Protein AF-A0A966MK26-F1 (afdb_monomer)

Mean predicted aligned error: 17.35 Å

Secondary structure (DSSP, 8-state):
--SHHHHHHHHHHHHGGG---------------TTTHHHHHHHHHHHHHHHHHHHHHHHHHHHHHHHHHH-HHHHHHH-SS-HHHHHHHHHHS---

Structure (mmCIF, N/CA/C/O backbone):
data_AF-A0A966MK26-F1
#
_entry.id   AF-A0A966MK26-F1
#
loop_
_atom_site.group_PDB
_atom_site.id
_atom_site.type_symbol
_atom_site.label_atom_id
_atom_site.label_alt_id
_atom_site.label_comp_id
_atom_site.label_asym_id
_atom_site.label_entity_id
_atom_site.label_seq_id
_atom_site.pdbx_PDB_ins_code
_atom_site.Cartn_x
_atom_site.Cartn_y
_atom_site.Cartn_z
_atom_site.occupancy
_atom_site.B_iso_or_equiv
_atom_site.auth_seq_id
_atom_site.auth_comp_id
_atom_site.auth_asym_id
_atom_site.auth_atom_id
_atom_site.pdbx_PDB_model_num
ATOM 1 N N . MET A 1 1 ? 36.038 36.022 -32.411 1.00 52.69 1 MET A N 1
ATOM 2 C CA . MET A 1 1 ? 35.101 34.931 -32.770 1.00 52.69 1 MET A CA 1
ATOM 3 C C . MET A 1 1 ? 35.835 33.579 -32.832 1.00 52.69 1 MET A C 1
ATOM 5 O O . MET A 1 1 ? 35.960 32.995 -33.900 1.00 52.69 1 MET A O 1
ATOM 9 N N . LYS A 1 2 ? 36.391 33.090 -31.706 1.00 55.75 2 LYS A N 1
ATOM 10 C CA . LYS A 1 2 ? 37.215 31.856 -31.669 1.00 55.75 2 LYS A CA 1
ATOM 11 C C . LYS A 1 2 ? 36.853 30.904 -30.511 1.00 55.75 2 LYS A C 1
ATOM 13 O O . LYS A 1 2 ? 37.524 29.898 -30.319 1.00 55.75 2 LYS A O 1
ATOM 18 N N . ASN A 1 3 ? 35.769 31.190 -29.784 1.00 61.59 3 ASN A N 1
ATOM 19 C CA . ASN A 1 3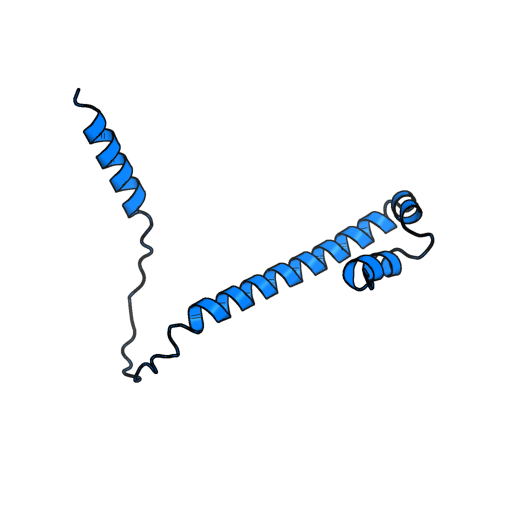 ? 35.449 30.531 -28.511 1.00 61.59 3 ASN A CA 1
ATOM 20 C C . ASN A 1 3 ? 34.453 29.367 -28.699 1.00 61.59 3 ASN A C 1
ATOM 22 O O . ASN A 1 3 ? 34.422 28.452 -27.889 1.00 61.59 3 ASN A O 1
ATOM 26 N N . ASN A 1 4 ? 33.718 29.330 -29.819 1.00 61.97 4 ASN A N 1
ATOM 27 C CA . ASN A 1 4 ? 32.703 28.302 -30.113 1.00 61.97 4 ASN A CA 1
ATOM 28 C C . ASN A 1 4 ? 33.304 26.907 -30.351 1.00 61.97 4 ASN A C 1
ATOM 30 O O . ASN A 1 4 ? 32.651 25.899 -30.102 1.00 61.97 4 ASN A O 1
ATOM 34 N N . LYS A 1 5 ? 34.566 26.842 -30.799 1.00 66.31 5 LYS A N 1
ATOM 35 C CA . LYS A 1 5 ? 35.281 25.573 -31.004 1.00 66.31 5 LYS A CA 1
ATOM 36 C C . LYS A 1 5 ? 35.636 24.896 -29.678 1.00 66.31 5 LYS A C 1
ATOM 38 O O . LYS A 1 5 ? 35.670 23.675 -29.616 1.00 66.31 5 LYS A O 1
ATOM 43 N N . PHE A 1 6 ? 35.853 25.682 -28.621 1.00 71.56 6 PHE A N 1
ATOM 44 C CA . PHE A 1 6 ? 36.192 25.165 -27.294 1.00 71.56 6 PHE A CA 1
ATOM 45 C C . PHE A 1 6 ? 34.988 24.475 -26.638 1.00 71.56 6 PHE A C 1
ATOM 47 O O . PHE A 1 6 ? 35.128 23.393 -26.076 1.00 71.56 6 PHE A O 1
ATOM 54 N N . TYR A 1 7 ? 33.790 25.047 -26.802 1.00 74.75 7 TYR A N 1
ATOM 55 C CA . TYR A 1 7 ? 32.544 24.436 -26.330 1.00 74.75 7 TYR A CA 1
ATOM 56 C C . TYR A 1 7 ? 32.227 23.116 -27.039 1.00 74.75 7 TYR A C 1
ATOM 58 O O . TYR A 1 7 ? 31.794 22.175 -26.385 1.00 74.75 7 TYR A O 1
ATOM 66 N N . TYR A 1 8 ? 32.499 23.012 -28.344 1.00 74.25 8 TYR A N 1
ATOM 67 C CA . TYR A 1 8 ? 32.316 21.759 -29.087 1.00 74.25 8 TYR A CA 1
ATOM 68 C C . TYR A 1 8 ? 33.233 20.641 -28.582 1.00 74.25 8 TYR A C 1
ATOM 70 O O . TYR A 1 8 ? 32.790 19.510 -28.422 1.00 74.25 8 TYR A O 1
ATOM 78 N N . VAL A 1 9 ? 34.495 20.956 -28.279 1.00 76.25 9 VAL A N 1
ATOM 79 C CA . VAL A 1 9 ? 35.441 19.972 -27.729 1.00 76.25 9 VAL A CA 1
ATOM 80 C C . VAL A 1 9 ? 35.017 19.532 -26.327 1.00 76.25 9 VAL A C 1
ATOM 82 O O . VAL A 1 9 ? 35.036 18.341 -26.029 1.00 76.25 9 VAL A O 1
ATOM 85 N N . PHE A 1 10 ? 34.574 20.472 -25.488 1.00 75.50 10 PHE A N 1
ATOM 86 C CA . PHE A 1 10 ? 34.059 20.162 -24.153 1.00 75.50 10 PHE A CA 1
ATOM 87 C C . PHE A 1 10 ? 32.790 19.295 -24.212 1.00 75.50 10 PHE A C 1
ATOM 89 O O . PHE A 1 10 ? 32.656 18.333 -23.461 1.00 75.50 10 PHE A O 1
ATOM 96 N N . PHE A 1 11 ? 31.894 19.578 -25.160 1.00 74.81 11 PHE A N 1
ATOM 97 C CA . PHE A 1 11 ? 30.687 18.791 -25.404 1.00 74.81 11 PHE A CA 1
ATOM 98 C C . PHE A 1 11 ? 31.006 17.365 -25.893 1.00 74.81 11 PHE A C 1
ATOM 100 O O . PHE A 1 11 ? 30.406 16.406 -25.413 1.00 74.81 11 PHE A O 1
ATOM 107 N N . CYS A 1 12 ? 32.000 17.198 -26.774 1.00 70.06 12 CYS A N 1
ATOM 108 C CA . CYS A 1 12 ? 32.451 15.877 -27.226 1.00 70.06 12 CYS A CA 1
ATOM 109 C C . CYS A 1 12 ? 33.087 15.040 -26.102 1.00 70.06 12 CYS A C 1
ATOM 111 O O . CYS A 1 12 ? 32.884 13.829 -26.064 1.00 70.06 12 CYS A O 1
ATOM 113 N N . LEU A 1 13 ? 33.817 15.669 -25.173 1.00 69.44 13 LEU A N 1
ATOM 114 C CA . LEU A 1 13 ? 34.418 14.981 -24.021 1.00 69.44 13 LEU A CA 1
ATOM 115 C C . LEU A 1 13 ? 33.375 14.493 -23.004 1.00 69.44 13 LEU A C 1
ATOM 117 O O . LEU A 1 13 ? 33.566 13.454 -22.378 1.00 69.44 13 LEU A O 1
ATOM 121 N N . LEU A 1 14 ? 32.255 15.207 -22.857 1.00 65.38 14 LEU A N 1
ATOM 122 C CA . LEU A 1 14 ? 31.143 14.759 -22.012 1.00 65.38 14 LEU A CA 1
ATOM 123 C C . LEU A 1 14 ? 30.389 13.567 -22.623 1.00 65.38 14 LEU A C 1
ATOM 125 O O . LEU A 1 14 ? 29.869 12.732 -21.886 1.00 65.38 14 LEU A O 1
ATOM 129 N N . LEU A 1 15 ? 30.359 13.454 -23.955 1.00 61.66 15 LEU A N 1
ATOM 130 C CA . LEU A 1 15 ? 29.679 12.361 -24.656 1.00 61.66 15 LEU A CA 1
ATOM 131 C C . LEU A 1 15 ? 30.448 11.028 -24.564 1.00 61.66 15 LEU A C 1
ATOM 133 O O . LEU A 1 15 ? 29.835 9.964 -24.530 1.00 61.66 15 LEU A O 1
ATOM 137 N N . SER A 1 16 ? 31.782 11.067 -24.472 1.00 60.59 16 SER A N 1
ATOM 138 C CA . SER A 1 16 ? 32.631 9.864 -24.449 1.00 60.59 16 SER A CA 1
ATOM 139 C C . SER A 1 16 ? 32.598 9.072 -23.135 1.00 60.59 16 SER A C 1
ATOM 141 O O . SER A 1 16 ? 33.151 7.979 -23.078 1.00 60.59 16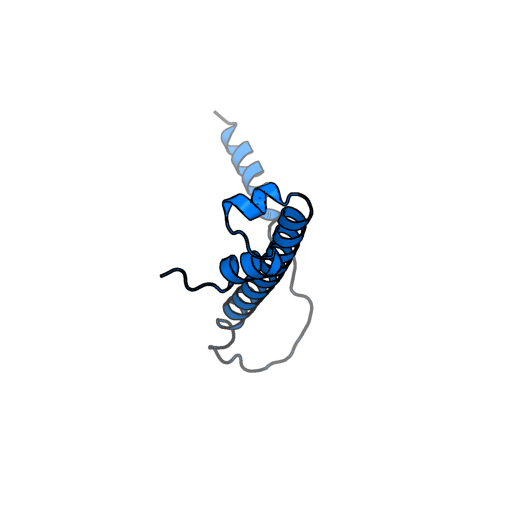 SER A O 1
ATOM 143 N N . ILE A 1 17 ? 31.954 9.592 -22.085 1.00 60.16 17 ILE A N 1
ATOM 144 C CA . ILE A 1 17 ? 31.831 8.921 -20.776 1.00 60.16 17 ILE A CA 1
ATOM 145 C C . ILE A 1 17 ? 30.669 7.900 -20.762 1.00 60.16 17 ILE A C 1
ATOM 147 O O . ILE A 1 17 ? 30.611 7.043 -19.886 1.00 60.16 17 ILE A O 1
ATOM 151 N N . TYR A 1 18 ? 29.778 7.920 -21.762 1.00 52.28 18 TYR A N 1
ATOM 152 C CA . TYR A 1 18 ? 28.569 7.078 -21.806 1.00 52.28 18 TYR A CA 1
ATOM 153 C C . TYR A 1 18 ? 28.719 5.723 -22.521 1.00 52.28 18 TYR A C 1
ATOM 155 O O . TYR A 1 18 ? 27.715 5.076 -22.807 1.00 52.28 18 TYR A O 1
ATOM 163 N N . LEU A 1 19 ? 29.936 5.255 -22.802 1.00 53.66 19 LEU A N 1
ATOM 164 C CA . LEU A 1 19 ? 30.150 3.893 -23.305 1.00 53.66 19 LEU A CA 1
ATOM 165 C C . LEU A 1 19 ? 30.599 2.988 -22.148 1.00 53.66 19 LEU A C 1
ATOM 167 O O . LEU A 1 19 ? 31.795 2.949 -21.851 1.00 53.66 19 LEU A O 1
ATOM 171 N N . PRO A 1 20 ? 29.690 2.259 -21.467 1.00 53.66 20 PRO A N 1
ATOM 172 C CA . PRO A 1 20 ? 30.118 1.211 -20.563 1.00 53.66 20 PRO A CA 1
ATOM 173 C C . PRO A 1 20 ? 30.799 0.102 -21.367 1.00 53.66 20 PRO A C 1
ATOM 175 O O . PRO A 1 20 ? 30.256 -0.475 -22.308 1.00 53.66 20 PRO A O 1
ATOM 178 N N . ILE A 1 21 ? 32.029 -0.157 -20.947 1.00 62.53 21 ILE A N 1
ATOM 179 C CA . ILE A 1 21 ? 32.874 -1.291 -21.289 1.00 62.53 21 ILE A CA 1
ATOM 180 C C . ILE A 1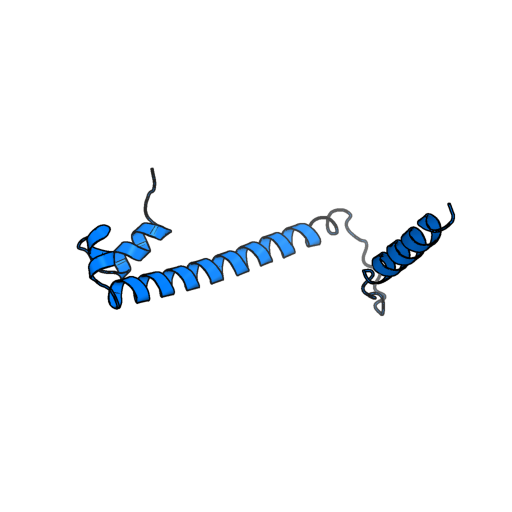 21 ? 32.108 -2.578 -20.992 1.00 62.53 21 ILE A C 1
ATOM 182 O O . ILE A 1 21 ? 31.920 -2.924 -19.830 1.00 62.53 21 ILE A O 1
ATOM 186 N N . GLN A 1 22 ? 31.719 -3.315 -22.025 1.00 58.66 22 GLN A N 1
ATOM 187 C CA . GLN A 1 22 ? 31.432 -4.741 -21.930 1.00 58.66 22 GLN A CA 1
ATOM 188 C C . GLN A 1 22 ? 31.847 -5.346 -23.257 1.00 58.66 22 GLN A C 1
ATOM 190 O O . GLN A 1 22 ? 31.283 -4.951 -24.259 1.00 58.66 22 GLN A O 1
ATOM 195 N N . TYR A 1 23 ? 32.880 -6.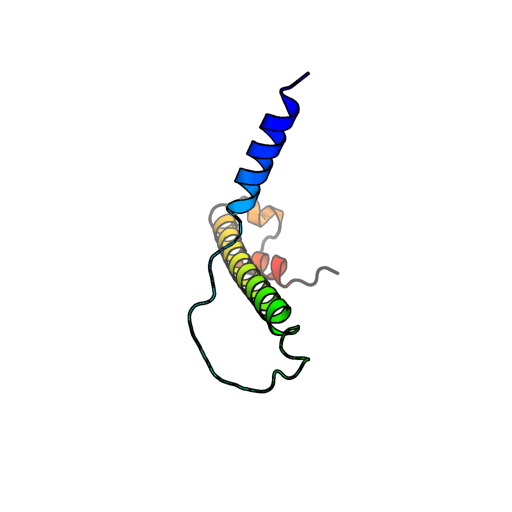185 -23.268 1.00 50.56 23 TYR A N 1
ATOM 196 C CA . TYR A 1 23 ? 33.005 -7.400 -24.086 1.00 50.56 23 TYR A CA 1
ATOM 197 C C . TYR A 1 23 ? 34.356 -8.025 -23.727 1.00 50.56 23 TYR A C 1
ATOM 199 O O . TYR A 1 23 ? 35.353 -7.875 -24.431 1.00 50.56 23 TYR A O 1
ATOM 207 N N . LEU A 1 24 ? 34.382 -8.703 -22.579 1.00 45.44 24 LEU A N 1
ATOM 208 C CA . LEU A 1 24 ? 35.335 -9.774 -22.338 1.00 45.44 24 LEU A CA 1
ATOM 209 C C . LEU A 1 24 ? 34.525 -11.056 -22.130 1.00 45.44 24 LEU A C 1
ATOM 211 O O . LEU A 1 24 ? 33.682 -11.109 -21.242 1.00 45.44 24 LEU A O 1
ATOM 215 N N . ASP A 1 25 ? 34.848 -12.041 -22.963 1.00 40.84 25 ASP A N 1
ATOM 216 C CA . ASP A 1 25 ? 34.604 -13.474 -22.796 1.00 40.84 25 ASP A CA 1
ATOM 217 C C . ASP A 1 25 ? 33.176 -14.014 -23.019 1.00 40.84 25 ASP A C 1
ATOM 219 O O . ASP A 1 25 ? 32.297 -13.906 -22.173 1.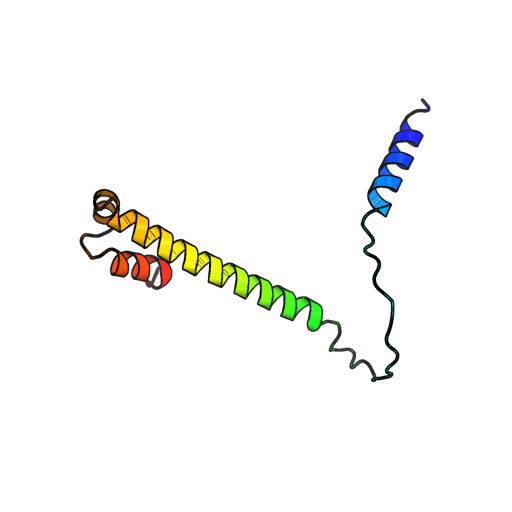00 40.84 25 ASP A O 1
ATOM 223 N N . ALA A 1 26 ? 32.955 -14.646 -24.178 1.00 39.88 26 ALA A N 1
ATOM 224 C CA . ALA A 1 26 ? 32.787 -16.102 -24.240 1.00 39.88 26 ALA A CA 1
ATOM 225 C C . ALA A 1 26 ? 32.467 -16.552 -25.675 1.00 39.88 26 ALA A C 1
ATOM 227 O O . ALA A 1 26 ? 31.509 -16.128 -26.319 1.00 39.88 26 ALA A O 1
ATOM 228 N N . LYS A 1 27 ? 33.316 -17.448 -26.166 1.00 49.53 27 LYS A N 1
ATOM 229 C CA . LYS A 1 27 ? 33.166 -18.221 -27.395 1.00 49.53 27 LYS A CA 1
ATOM 230 C C . LYS A 1 27 ? 32.155 -19.346 -27.153 1.00 49.53 27 LYS A C 1
ATOM 232 O O . LYS A 1 27 ? 32.517 -20.329 -26.521 1.00 49.53 27 LYS A O 1
ATOM 237 N N . GLU A 1 28 ? 30.967 -19.265 -27.745 1.00 41.00 28 GLU A N 1
ATOM 238 C CA . GLU A 1 28 ? 30.208 -20.454 -28.153 1.00 41.00 28 GLU A CA 1
ATOM 239 C C . GLU A 1 28 ? 29.335 -20.124 -29.370 1.00 41.00 28 GLU A C 1
ATOM 241 O O . GLU A 1 28 ? 28.571 -19.161 -29.381 1.00 41.00 28 GLU A O 1
ATOM 246 N N . ILE A 1 29 ? 29.526 -20.888 -30.444 1.00 51.28 29 ILE A N 1
ATOM 247 C CA . ILE A 1 29 ? 28.833 -20.717 -31.719 1.00 51.28 29 ILE A CA 1
ATOM 248 C C . ILE A 1 29 ? 27.504 -21.465 -31.593 1.00 51.28 29 ILE A C 1
ATOM 250 O O . ILE A 1 29 ? 27.438 -22.659 -31.867 1.00 51.28 29 ILE A O 1
ATOM 254 N N . VAL A 1 30 ? 26.456 -20.768 -31.161 1.00 52.34 30 VAL A N 1
ATOM 255 C CA . VAL A 1 30 ? 25.068 -21.209 -31.336 1.00 52.34 30 VAL A CA 1
ATOM 256 C C . VAL A 1 30 ? 24.451 -20.284 -32.373 1.00 52.34 30 VAL A C 1
ATOM 258 O O . VAL A 1 30 ? 24.554 -19.064 -32.243 1.00 52.34 30 VAL A O 1
ATOM 261 N N . GLU A 1 31 ? 23.876 -20.853 -33.437 1.00 51.25 31 GLU A N 1
ATOM 262 C CA . GLU A 1 31 ? 23.169 -20.082 -34.463 1.00 51.25 31 GLU A CA 1
ATOM 263 C C . GLU A 1 31 ? 22.152 -19.148 -33.788 1.00 51.25 31 GLU A C 1
ATOM 265 O O . GLU A 1 31 ? 21.242 -19.628 -33.105 1.00 51.25 31 GLU A O 1
ATOM 270 N N . PRO A 1 32 ? 22.290 -17.818 -33.936 1.00 47.88 32 PRO A N 1
ATOM 271 C CA . PRO A 1 32 ? 21.327 -16.895 -33.379 1.00 47.88 32 PRO A CA 1
ATOM 272 C C . PRO A 1 32 ? 20.070 -16.989 -34.232 1.00 47.88 32 PRO A C 1
ATOM 274 O O . PRO A 1 32 ? 19.996 -16.443 -35.337 1.00 47.88 32 PRO A O 1
ATOM 277 N N . ASP A 1 33 ? 19.076 -17.690 -33.700 1.00 45.78 33 ASP A N 1
ATOM 278 C CA . ASP A 1 33 ? 17.718 -17.614 -34.196 1.00 45.78 33 ASP A CA 1
ATOM 279 C C . ASP A 1 33 ? 17.326 -16.127 -34.214 1.00 45.78 33 ASP A C 1
ATOM 281 O O . ASP A 1 33 ? 17.290 -15.454 -33.177 1.00 45.78 33 ASP A O 1
ATOM 285 N N . ARG A 1 34 ? 17.139 -15.565 -35.417 1.00 55.62 34 ARG A N 1
ATOM 286 C CA . ARG A 1 34 ? 17.042 -14.110 -35.675 1.00 55.62 34 ARG A CA 1
ATOM 287 C C . ARG A 1 34 ? 15.830 -13.442 -35.003 1.00 55.62 34 ARG A C 1
ATOM 289 O O . ARG A 1 34 ? 15.630 -12.239 -35.150 1.00 55.62 34 ARG A O 1
ATOM 296 N N . GLN A 1 35 ? 15.031 -14.205 -34.261 1.00 55.03 35 GLN A N 1
ATOM 297 C CA . GLN A 1 35 ? 13.915 -13.735 -33.445 1.00 55.03 35 GLN A CA 1
ATOM 298 C C . GLN A 1 35 ? 14.255 -13.569 -31.949 1.00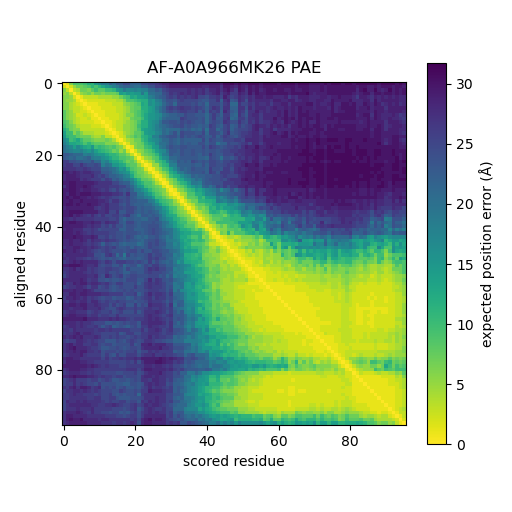 55.03 35 GLN A C 1
ATOM 300 O O . GLN A 1 35 ? 13.470 -12.945 -31.237 1.00 55.03 35 GLN A O 1
ATOM 305 N N . SER A 1 36 ? 15.400 -14.059 -31.458 1.00 53.28 36 SER A N 1
ATOM 306 C CA . SER A 1 36 ? 15.780 -14.024 -30.030 1.00 53.28 36 SER A CA 1
ATOM 307 C C . SER A 1 36 ? 16.292 -12.648 -29.563 1.00 53.28 36 SER A C 1
ATOM 309 O O . SER A 1 36 ? 15.907 -12.149 -28.503 1.00 53.28 36 SER A O 1
ATOM 311 N N . SER A 1 37 ? 17.069 -11.948 -30.399 1.00 55.31 37 SER A N 1
ATOM 312 C CA . SER A 1 37 ? 17.686 -10.655 -30.045 1.00 55.31 37 SER A CA 1
ATOM 313 C C . SER A 1 37 ? 16.683 -9.517 -29.819 1.00 55.31 37 SER A C 1
ATOM 315 O O . SER A 1 37 ? 16.966 -8.581 -29.078 1.00 55.31 37 SER A O 1
ATOM 317 N N . ASN A 1 38 ? 15.498 -9.598 -30.431 1.00 56.22 38 ASN A N 1
ATOM 318 C CA . ASN A 1 38 ? 14.440 -8.594 -30.277 1.00 56.22 38 ASN A CA 1
ATOM 319 C C . ASN A 1 38 ? 13.468 -8.905 -29.127 1.00 56.22 38 ASN A C 1
ATOM 321 O O . ASN A 1 38 ? 12.630 -8.059 -28.807 1.00 56.22 38 ASN A O 1
ATOM 325 N N . GLN A 1 39 ? 13.561 -10.096 -28.524 1.00 54.81 39 GLN A N 1
ATOM 326 C CA . GLN A 1 39 ? 12.710 -10.521 -27.411 1.00 54.81 39 GLN A CA 1
ATOM 327 C C . GLN A 1 39 ? 13.365 -10.248 -26.054 1.00 54.81 39 GLN A C 1
ATOM 329 O O . GLN A 1 39 ? 12.665 -9.786 -25.157 1.00 54.81 39 GLN A O 1
ATOM 334 N N . LEU A 1 40 ? 14.688 -10.416 -25.925 1.00 59.16 40 LEU A N 1
ATOM 335 C CA . LEU A 1 40 ? 15.436 -10.181 -24.676 1.00 59.16 40 LEU A CA 1
ATOM 336 C C . LEU A 1 40 ? 15.277 -8.750 -24.129 1.00 59.16 40 LEU A C 1
ATOM 338 O O . LEU A 1 40 ? 14.901 -8.562 -22.980 1.00 59.16 40 LEU A O 1
ATOM 342 N N . GLY A 1 41 ? 15.453 -7.721 -24.965 1.00 55.88 41 GLY A N 1
ATOM 343 C CA . GLY A 1 41 ? 15.381 -6.329 -24.493 1.00 55.88 41 GLY A CA 1
ATOM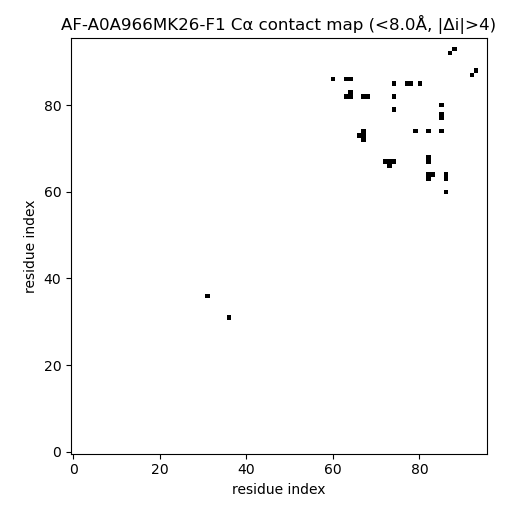 344 C C . GLY A 1 41 ? 13.978 -5.843 -24.107 1.00 55.88 41 GLY A C 1
ATOM 345 O O . GLY A 1 41 ? 13.850 -4.943 -23.283 1.00 55.88 41 GLY A O 1
ATOM 346 N N . LYS A 1 42 ? 12.925 -6.422 -24.699 1.00 60.03 42 LYS A N 1
ATOM 347 C CA . LYS A 1 42 ? 11.533 -6.055 -24.390 1.00 60.03 42 LYS A CA 1
ATOM 348 C C . LYS A 1 42 ? 11.020 -6.823 -23.177 1.00 60.03 42 LYS A C 1
ATOM 350 O O . LYS A 1 42 ? 10.513 -6.215 -22.248 1.00 60.03 42 LYS A O 1
ATOM 355 N N . THR A 1 43 ? 11.236 -8.139 -23.138 1.00 65.50 43 THR A N 1
ATOM 356 C CA . THR A 1 43 ? 10.726 -8.968 -22.037 1.00 65.50 43 THR A CA 1
ATOM 357 C C . THR A 1 43 ? 11.391 -8.675 -20.700 1.00 65.50 43 THR A C 1
ATOM 359 O O . THR A 1 43 ? 10.684 -8.645 -19.700 1.00 65.50 43 THR A O 1
ATOM 362 N N . ASP A 1 44 ? 12.699 -8.421 -20.645 1.00 61.16 44 ASP A N 1
ATOM 363 C CA . ASP A 1 44 ? 13.363 -8.181 -19.358 1.00 61.16 44 ASP A CA 1
ATOM 364 C C . ASP A 1 44 ? 13.016 -6.806 -18.768 1.00 61.16 44 ASP A C 1
ATOM 366 O O . ASP A 1 44 ? 12.818 -6.694 -17.557 1.00 61.16 44 ASP A O 1
ATOM 370 N N . PHE A 1 45 ? 12.853 -5.775 -19.607 1.00 66.00 45 PHE A N 1
ATOM 371 C CA . PHE A 1 45 ? 12.414 -4.451 -19.157 1.00 66.00 45 PHE A CA 1
ATOM 372 C C . PHE A 1 45 ? 10.938 -4.446 -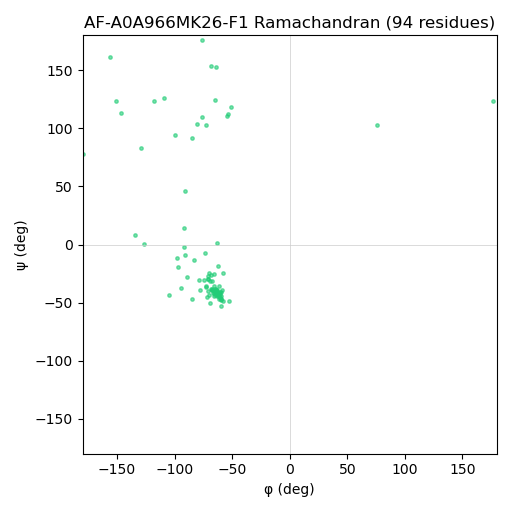18.753 1.00 66.00 45 PHE A C 1
ATOM 374 O O . PHE A 1 45 ? 10.612 -3.946 -17.680 1.00 66.00 45 PHE A O 1
ATOM 381 N N . ASP A 1 46 ? 10.062 -5.057 -19.556 1.00 67.38 46 ASP A N 1
ATOM 382 C CA . ASP A 1 46 ? 8.640 -5.185 -19.224 1.00 67.38 46 ASP A CA 1
ATOM 383 C C . ASP A 1 46 ? 8.466 -5.964 -17.905 1.00 67.38 46 ASP A C 1
ATOM 385 O O . ASP A 1 46 ? 7.708 -5.558 -17.026 1.00 67.38 46 ASP A O 1
ATOM 389 N N . ARG A 1 47 ? 9.258 -7.027 -17.692 1.00 71.31 47 ARG A N 1
ATOM 390 C CA . ARG A 1 47 ? 9.260 -7.798 -16.436 1.00 71.31 47 ARG A CA 1
ATOM 391 C C . ARG A 1 47 ? 9.826 -7.024 -15.246 1.00 71.31 47 ARG A C 1
ATOM 393 O O . ARG A 1 47 ? 9.326 -7.194 -14.134 1.00 71.31 47 ARG A O 1
ATOM 400 N N . MET A 1 48 ? 10.867 -6.218 -15.446 1.00 74.81 48 MET A N 1
ATOM 401 C CA . MET A 1 48 ? 11.458 -5.395 -14.386 1.00 74.81 48 MET A CA 1
ATOM 402 C C . MET A 1 48 ? 10.520 -4.251 -13.986 1.00 74.81 48 MET A C 1
ATOM 404 O O . MET A 1 48 ? 10.290 -4.042 -12.796 1.00 74.81 48 MET A O 1
ATOM 408 N N . ALA A 1 49 ? 9.902 -3.585 -14.962 1.00 73.50 49 ALA A N 1
ATOM 409 C CA . ALA A 1 49 ? 8.890 -2.562 -14.729 1.00 73.50 49 ALA A CA 1
ATOM 410 C C . ALA A 1 49 ? 7.680 -3.134 -13.971 1.00 73.50 49 ALA A C 1
ATOM 412 O O . ALA A 1 49 ? 7.250 -2.558 -12.970 1.00 73.50 49 ALA A O 1
ATOM 413 N N . ASP A 1 50 ? 7.184 -4.308 -14.371 1.00 75.69 50 ASP A N 1
ATOM 414 C CA . ASP A 1 50 ? 6.096 -4.995 -13.668 1.00 75.69 50 ASP A CA 1
ATOM 415 C C . ASP A 1 50 ? 6.462 -5.357 -12.221 1.00 75.69 50 ASP A C 1
ATOM 417 O O . ASP A 1 50 ? 5.610 -5.309 -11.325 1.00 75.69 50 ASP A O 1
ATOM 421 N N . HIS A 1 51 ? 7.722 -5.726 -11.971 1.00 78.50 51 HIS A N 1
ATOM 422 C CA . HIS A 1 51 ? 8.196 -6.051 -10.630 1.00 78.50 51 HIS A CA 1
ATOM 423 C C . HIS A 1 51 ? 8.248 -4.809 -9.730 1.00 78.50 51 HIS A C 1
ATOM 425 O O . HIS A 1 51 ? 7.667 -4.815 -8.645 1.00 78.50 51 HIS A O 1
ATOM 431 N N . GLU A 1 52 ? 8.861 -3.722 -10.196 1.00 75.38 52 GLU A N 1
ATOM 432 C CA . GLU A 1 52 ? 8.976 -2.477 -9.427 1.00 75.38 52 GLU A CA 1
ATOM 433 C C . GLU A 1 52 ? 7.610 -1.838 -9.149 1.00 75.38 52 GLU A C 1
ATOM 435 O O . GLU A 1 52 ? 7.329 -1.399 -8.030 1.00 75.38 52 GLU A O 1
ATOM 440 N N . ILE A 1 53 ? 6.714 -1.835 -10.141 1.00 83.00 53 ILE A N 1
ATOM 441 C CA . ILE A 1 53 ? 5.345 -1.335 -9.971 1.00 83.00 53 ILE A CA 1
ATOM 442 C C . ILE A 1 53 ? 4.606 -2.163 -8.916 1.00 83.00 53 ILE A C 1
ATOM 444 O O . ILE A 1 53 ? 3.919 -1.603 -8.057 1.00 83.00 53 ILE A O 1
ATOM 448 N N . ARG A 1 54 ? 4.767 -3.491 -8.924 1.00 85.81 54 ARG A N 1
ATOM 449 C CA . ARG A 1 54 ? 4.130 -4.374 -7.941 1.00 85.81 54 ARG A CA 1
ATOM 450 C C . ARG A 1 54 ? 4.589 -4.077 -6.514 1.00 85.81 54 ARG A C 1
ATOM 452 O O . ARG A 1 54 ? 3.737 -3.963 -5.631 1.00 85.81 54 ARG A O 1
ATOM 459 N N . GLU A 1 55 ? 5.890 -3.930 -6.290 1.00 86.19 55 GLU A N 1
ATOM 460 C CA . GLU A 1 55 ? 6.457 -3.616 -4.970 1.00 86.19 55 GLU A CA 1
ATOM 461 C C . GLU A 1 55 ? 6.011 -2.230 -4.473 1.00 86.19 55 GLU A C 1
ATOM 463 O O . GLU A 1 55 ? 5.630 -2.049 -3.309 1.00 86.19 55 GLU A O 1
ATOM 468 N N . ASN A 1 56 ? 5.947 -1.249 -5.375 1.00 90.44 56 ASN A N 1
ATOM 469 C CA . ASN A 1 56 ? 5.471 0.095 -5.052 1.00 90.44 56 ASN A CA 1
ATOM 470 C C . ASN A 1 56 ? 3.993 0.102 -4.641 1.00 90.44 56 ASN A C 1
ATOM 472 O O . ASN A 1 56 ? 3.620 0.758 -3.665 1.00 90.44 56 ASN A O 1
ATOM 476 N N . ILE A 1 57 ? 3.148 -0.677 -5.320 1.00 92.19 57 ILE A N 1
ATOM 477 C CA . ILE A 1 57 ? 1.732 -0.820 -4.958 1.00 92.19 57 ILE A CA 1
ATOM 478 C C . ILE A 1 57 ? 1.570 -1.479 -3.580 1.00 92.19 57 ILE A C 1
ATOM 480 O O . ILE A 1 57 ? 0.716 -1.066 -2.792 1.00 92.19 57 ILE A O 1
ATOM 484 N N . GLN A 1 58 ? 2.395 -2.472 -3.239 1.00 93.75 58 GLN A N 1
ATOM 485 C CA . GLN A 1 58 ? 2.380 -3.077 -1.900 1.00 93.75 58 GLN A CA 1
ATOM 486 C C . GLN A 1 58 ? 2.823 -2.094 -0.809 1.00 93.75 58 GLN A C 1
ATOM 488 O O . GLN A 1 58 ? 2.202 -2.009 0.260 1.00 93.75 58 GLN A O 1
ATOM 493 N N . SER A 1 59 ? 3.859 -1.308 -1.093 1.00 95.88 59 SER A N 1
ATOM 494 C CA . SER A 1 59 ? 4.322 -0.243 -0.205 1.00 95.88 59 SER A CA 1
ATOM 495 C C . SER A 1 59 ? 3.220 0.791 0.029 1.00 95.88 59 SER A C 1
ATOM 497 O O . SER A 1 59 ? 2.936 1.151 1.174 1.00 95.88 59 SER A O 1
ATOM 499 N N . LEU A 1 60 ? 2.517 1.197 -1.031 1.00 96.69 60 LEU A N 1
ATOM 500 C CA . LEU A 1 60 ? 1.409 2.143 -0.942 1.00 96.69 60 LEU A CA 1
ATOM 501 C C . LEU A 1 60 ? 0.242 1.591 -0.113 1.00 96.69 60 LEU A C 1
ATOM 503 O O . LEU A 1 60 ? -0.251 2.293 0.769 1.00 96.69 60 LEU A O 1
ATOM 507 N N . ARG A 1 61 ? -0.144 0.322 -0.311 1.00 95.88 61 ARG A N 1
ATOM 508 C CA . ARG A 1 61 ? -1.144 -0.356 0.538 1.00 95.88 61 ARG A CA 1
ATOM 509 C C . ARG A 1 61 ? -0.780 -0.254 2.016 1.00 95.88 61 ARG A C 1
ATOM 511 O O . ARG A 1 61 ? -1.603 0.147 2.836 1.00 95.88 61 ARG A O 1
ATOM 518 N N . THR A 1 62 ? 0.471 -0.556 2.350 1.00 97.06 62 THR A N 1
ATOM 519 C CA . THR A 1 62 ? 0.965 -0.502 3.731 1.00 97.06 62 THR A CA 1
ATOM 520 C C . THR A 1 62 ? 0.899 0.914 4.304 1.00 97.06 62 THR A C 1
ATOM 522 O O . THR A 1 62 ? 0.479 1.104 5.448 1.00 97.06 62 THR A O 1
ATOM 525 N N . LEU A 1 63 ? 1.296 1.920 3.521 1.00 97.12 63 LEU A N 1
ATOM 526 C CA . LEU A 1 63 ? 1.234 3.320 3.935 1.00 97.12 63 LEU A CA 1
ATOM 527 C C . LEU A 1 63 ? -0.204 3.786 4.165 1.00 97.12 63 LEU A C 1
ATOM 529 O O . LEU A 1 63 ? -0.461 4.450 5.166 1.00 97.12 63 LEU A O 1
ATOM 533 N N . MET A 1 64 ? -1.147 3.396 3.306 1.00 96.44 64 MET A N 1
ATOM 534 C CA . MET A 1 64 ? -2.558 3.747 3.475 1.00 96.44 64 MET A CA 1
ATOM 535 C C . MET A 1 64 ? -3.162 3.122 4.736 1.00 96.44 64 MET A C 1
ATOM 537 O O . MET A 1 64 ? -3.821 3.822 5.502 1.00 96.44 64 MET A O 1
ATOM 541 N N . ILE A 1 65 ? -2.876 1.846 5.023 1.00 96.50 65 ILE A N 1
ATOM 542 C CA . ILE A 1 65 ? -3.323 1.206 6.274 1.00 96.50 65 ILE A CA 1
ATOM 543 C C . ILE A 1 65 ? -2.754 1.959 7.483 1.00 96.50 65 ILE A C 1
ATOM 545 O O . ILE A 1 65 ? -3.486 2.283 8.421 1.00 96.50 65 ILE A O 1
ATOM 549 N N . LYS A 1 66 ? -1.453 2.282 7.463 1.00 97.12 66 LYS A N 1
ATOM 550 C CA . LYS A 1 66 ? -0.805 3.046 8.541 1.00 97.12 66 LYS A CA 1
ATOM 551 C C . LYS A 1 66 ? -1.428 4.431 8.713 1.00 97.12 66 LYS A C 1
ATOM 553 O O . LYS A 1 66 ? -1.658 4.845 9.848 1.00 97.12 66 LYS A O 1
ATOM 558 N N . LEU A 1 67 ? -1.717 5.124 7.612 1.00 95.88 67 LEU A N 1
ATOM 559 C CA . LEU A 1 67 ? -2.364 6.434 7.611 1.00 95.88 67 LEU A CA 1
ATOM 560 C C . LEU A 1 67 ? -3.737 6.364 8.282 1.00 95.88 67 LEU A C 1
ATOM 562 O O . LEU A 1 67 ? -3.987 7.111 9.224 1.00 95.88 67 LEU A O 1
ATOM 566 N N . TYR A 1 68 ? -4.598 5.448 7.845 1.00 95.75 68 TYR A N 1
ATOM 567 C CA . TYR A 1 68 ? -5.963 5.342 8.356 1.00 95.75 68 TYR A CA 1
ATOM 568 C C . TYR A 1 68 ? -6.023 4.884 9.812 1.00 95.75 68 TYR A C 1
ATOM 570 O O . TYR A 1 68 ? -6.799 5.432 10.592 1.00 95.75 68 TYR A O 1
ATOM 578 N N . LYS A 1 69 ? -5.159 3.946 10.219 1.00 94.50 69 LYS A N 1
ATOM 579 C CA . LYS A 1 69 ? -5.078 3.517 11.623 1.00 94.50 69 LYS A CA 1
ATOM 580 C C . LYS A 1 69 ? -4.539 4.612 12.537 1.00 94.50 69 LYS A C 1
ATOM 582 O O . LYS A 1 69 ? -5.007 4.752 13.664 1.00 94.50 69 LYS A O 1
ATOM 587 N N . ARG A 1 70 ? -3.555 5.393 12.076 1.00 96.19 70 ARG A N 1
ATOM 588 C CA . ARG A 1 70 ? -2.971 6.479 12.876 1.00 96.19 70 ARG A CA 1
ATOM 589 C C . ARG A 1 70 ? -3.838 7.734 12.894 1.00 96.19 70 ARG A C 1
ATOM 591 O O . ARG A 1 70 ? -3.822 8.452 13.889 1.00 96.19 70 ARG A O 1
ATOM 598 N N . ASN A 1 71 ? -4.590 7.989 11.827 1.00 95.50 71 ASN A N 1
ATOM 599 C CA . ASN A 1 71 ? -5.533 9.093 11.733 1.00 95.50 71 ASN A CA 1
ATOM 600 C C . ASN A 1 71 ? -6.922 8.605 11.272 1.00 95.50 71 ASN A C 1
ATOM 602 O O . ASN A 1 71 ? -7.279 8.747 10.098 1.00 95.50 71 ASN A O 1
ATOM 606 N N . PRO A 1 72 ? -7.753 8.100 12.205 1.00 92.94 72 PRO A N 1
ATOM 607 C CA . PRO A 1 72 ? -9.093 7.609 11.885 1.00 92.94 72 PRO A CA 1
ATOM 608 C C . PRO A 1 72 ? -10.025 8.685 11.319 1.00 92.94 72 PRO A C 1
ATOM 610 O O . PRO A 1 72 ? -11.040 8.360 10.709 1.00 92.94 72 PRO A O 1
ATOM 613 N N . SER A 1 73 ? -9.715 9.972 11.517 1.00 93.75 73 SER A N 1
ATOM 614 C CA . SER A 1 73 ? -10.515 11.052 10.935 1.00 93.75 73 SER A CA 1
ATOM 615 C C . SER A 1 73 ? -10.400 11.104 9.409 1.00 93.75 73 SER A C 1
ATOM 617 O O . SER A 1 73 ? -11.385 11.423 8.753 1.00 93.75 73 SER A O 1
ATOM 619 N N . GLU A 1 74 ? -9.253 10.716 8.837 1.00 92.50 74 GLU A N 1
ATOM 620 C CA . GLU A 1 74 ? -9.070 10.620 7.380 1.00 92.50 74 GLU A CA 1
ATOM 621 C C . GLU A 1 74 ? -9.824 9.429 6.794 1.00 92.50 74 GLU A C 1
ATOM 623 O O . GLU A 1 74 ? -10.411 9.541 5.720 1.00 92.50 74 GLU A O 1
ATOM 628 N N . LEU A 1 75 ? -9.870 8.308 7.522 1.00 92.38 75 LEU A N 1
ATOM 629 C CA . LEU A 1 75 ? -10.654 7.142 7.113 1.00 92.38 75 LEU A CA 1
ATOM 630 C C . LEU A 1 75 ? -12.137 7.510 6.982 1.00 92.38 75 LEU A C 1
ATOM 632 O O . LEU A 1 75 ? -12.731 7.272 5.933 1.00 92.38 75 LEU A O 1
ATOM 636 N N . LYS A 1 76 ? -12.684 8.210 7.987 1.00 91.88 76 LYS A N 1
ATOM 637 C CA . LYS A 1 76 ? -14.087 8.663 8.029 1.00 91.88 76 LYS A CA 1
ATOM 638 C C . LYS A 1 76 ? -14.503 9.552 6.858 1.00 91.88 76 LYS A C 1
ATOM 640 O O . LYS A 1 76 ? -15.688 9.607 6.546 1.00 91.88 76 LYS A O 1
ATOM 645 N N . LYS A 1 77 ? -13.561 10.249 6.212 1.00 90.56 77 LYS A N 1
ATOM 646 C CA . LYS A 1 77 ? -13.850 11.057 5.014 1.00 90.56 77 LYS A CA 1
ATOM 647 C C . LYS A 1 77 ? -14.168 10.198 3.793 1.00 90.56 77 LYS A C 1
ATOM 649 O O . LYS A 1 77 ? -14.826 10.679 2.880 1.00 90.56 77 LYS A O 1
ATOM 654 N N . SER A 1 78 ? -13.677 8.961 3.772 1.00 83.19 78 SER A N 1
ATOM 655 C CA . SER A 1 78 ? -13.843 8.041 2.646 1.00 83.19 78 SER A CA 1
ATOM 656 C C . SER A 1 78 ? -14.879 6.957 2.941 1.00 83.19 78 SER A C 1
ATOM 658 O O . SER A 1 78 ? -15.708 6.652 2.092 1.00 83.19 78 SER A O 1
ATOM 660 N N . THR A 1 79 ? -14.848 6.375 4.144 1.00 84.31 79 THR A N 1
ATOM 661 C CA . THR A 1 79 ? -15.795 5.342 4.581 1.00 84.31 79 THR A CA 1
ATOM 662 C C . THR A 1 79 ? -15.904 5.276 6.108 1.00 84.31 79 THR A C 1
ATOM 664 O O . THR A 1 79 ? -15.034 5.752 6.832 1.00 84.31 79 THR A O 1
ATOM 667 N N . SER A 1 80 ? -16.980 4.666 6.610 1.00 79.31 80 SER A N 1
ATOM 668 C CA . SER A 1 80 ? -17.119 4.303 8.032 1.00 79.31 80 SER A CA 1
ATOM 669 C C . SER A 1 80 ? -16.638 2.878 8.342 1.00 79.31 80 SER A C 1
ATOM 671 O O . SER A 1 80 ? -16.681 2.461 9.497 1.00 79.31 80 SER A O 1
ATOM 673 N N . ASP A 1 81 ? -16.202 2.133 7.324 1.00 84.06 81 ASP A N 1
ATOM 674 C CA . ASP A 1 81 ? -15.625 0.793 7.449 1.00 84.06 81 ASP A CA 1
ATOM 675 C C . ASP A 1 81 ? -14.171 0.801 7.963 1.00 84.06 81 ASP A C 1
ATOM 677 O O . ASP A 1 81 ? -13.545 1.844 8.142 1.00 84.06 81 ASP A O 1
ATOM 681 N N . ASP A 1 82 ? -13.630 -0.399 8.182 1.00 92.12 82 ASP A N 1
ATOM 682 C CA . ASP A 1 82 ? -12.245 -0.646 8.590 1.00 92.12 82 ASP A CA 1
ATOM 683 C C . ASP A 1 82 ? -11.205 -0.209 7.536 1.00 92.12 82 ASP A C 1
ATOM 685 O O . ASP A 1 82 ? -11.466 -0.208 6.326 1.00 92.12 82 ASP A O 1
ATOM 689 N N . ALA A 1 83 ? -9.995 0.128 7.997 1.00 92.88 83 ALA A N 1
ATOM 690 C CA . ALA A 1 83 ? -8.919 0.639 7.144 1.00 92.88 83 ALA A CA 1
ATOM 691 C C . ALA A 1 83 ? -8.538 -0.355 6.034 1.00 92.88 83 ALA A C 1
ATOM 693 O O . ALA A 1 83 ? -8.309 0.036 4.890 1.00 92.88 83 ALA A O 1
ATOM 694 N N . GLU A 1 84 ? -8.522 -1.647 6.348 1.00 93.75 84 GLU A N 1
ATOM 695 C CA . GLU A 1 84 ? -8.191 -2.730 5.432 1.00 93.75 84 GLU A CA 1
ATOM 696 C C . GLU A 1 84 ? -9.212 -2.848 4.296 1.00 93.75 84 GLU A C 1
ATOM 698 O O . GLU A 1 84 ? -8.832 -3.028 3.136 1.00 93.75 84 GLU A O 1
ATOM 703 N N . LYS A 1 85 ? -10.505 -2.690 4.603 1.00 93.06 85 LYS A N 1
ATOM 704 C CA . LYS A 1 85 ? -11.570 -2.703 3.591 1.00 93.06 85 LYS A CA 1
ATOM 705 C C . LYS A 1 85 ? -11.455 -1.511 2.649 1.00 93.06 85 LYS A C 1
ATOM 707 O O . LYS A 1 85 ? -11.565 -1.694 1.439 1.00 93.06 85 LYS A O 1
ATOM 712 N N . MET A 1 86 ? -11.199 -0.319 3.193 1.00 93.56 86 MET A N 1
ATOM 713 C CA . MET A 1 86 ? -10.995 0.891 2.392 1.00 93.56 86 MET A CA 1
ATOM 714 C C . MET A 1 86 ? -9.811 0.726 1.438 1.00 93.56 86 MET A C 1
ATOM 716 O O . MET A 1 86 ? -9.924 0.986 0.243 1.00 93.56 86 MET A O 1
ATOM 720 N N . VAL A 1 87 ? -8.678 0.239 1.948 1.00 94.75 87 VAL A N 1
ATOM 721 C CA 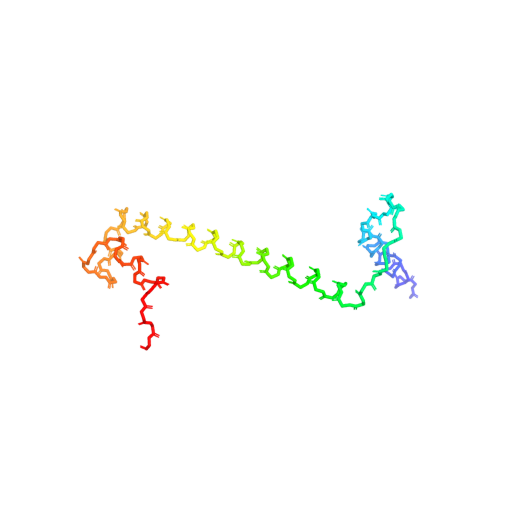. VAL A 1 87 ? -7.485 0.003 1.129 1.00 94.75 87 VAL A CA 1
ATOM 722 C C . VAL A 1 87 ? -7.760 -1.041 0.052 1.00 94.75 87 VAL A C 1
ATOM 724 O O . VAL A 1 87 ? -7.417 -0.820 -1.105 1.00 94.75 87 VAL A O 1
ATOM 727 N N . ASN A 1 88 ? -8.437 -2.142 0.380 1.00 94.25 88 ASN A N 1
ATOM 728 C CA . ASN A 1 88 ? -8.815 -3.134 -0.624 1.00 94.25 88 ASN A CA 1
ATOM 729 C C . ASN A 1 88 ? -9.727 -2.542 -1.711 1.00 94.25 88 ASN A C 1
ATOM 731 O O . ASN A 1 88 ? -9.516 -2.812 -2.888 1.00 94.25 88 ASN A O 1
ATOM 735 N N . TRP A 1 89 ? -10.694 -1.698 -1.346 1.00 92.69 89 TRP A N 1
ATOM 736 C CA . TRP A 1 89 ? -11.557 -1.021 -2.315 1.00 92.69 89 TRP A CA 1
ATOM 737 C C . TRP A 1 89 ? -10.777 -0.073 -3.241 1.00 92.69 89 TRP A C 1
ATOM 739 O O . TRP A 1 89 ? -11.029 -0.057 -4.440 1.00 92.69 89 TRP A O 1
ATOM 749 N N . VAL A 1 90 ? -9.774 0.657 -2.741 1.00 92.00 90 VAL A N 1
ATOM 750 C CA . VAL A 1 90 ? -8.958 1.552 -3.588 1.00 92.00 90 VAL A CA 1
ATOM 751 C C . VAL A 1 90 ? -8.216 0.785 -4.682 1.00 92.00 90 VAL A C 1
ATOM 753 O O . VAL A 1 90 ? -8.215 1.205 -5.838 1.00 92.00 90 VAL A O 1
ATOM 756 N N . PHE A 1 91 ? -7.595 -0.344 -4.341 1.00 92.81 91 PHE A N 1
ATOM 757 C CA . PHE A 1 91 ? -6.760 -1.083 -5.293 1.00 92.81 91 PHE A CA 1
ATOM 758 C C . PHE A 1 91 ? -7.516 -2.124 -6.115 1.00 92.81 91 PHE A C 1
ATOM 760 O O . PHE A 1 91 ? -7.077 -2.462 -7.211 1.00 92.81 91 PHE A O 1
ATOM 767 N N . ASN A 1 92 ? -8.603 -2.668 -5.573 1.00 92.75 92 ASN A N 1
ATOM 768 C CA . ASN A 1 92 ? -9.288 -3.830 -6.132 1.00 92.75 92 ASN A CA 1
ATOM 769 C C . ASN A 1 92 ? -10.793 -3.575 -6.346 1.00 92.75 92 ASN A C 1
ATOM 771 O O . ASN A 1 92 ? -11.514 -4.486 -6.752 1.00 92.75 92 ASN A O 1
ATOM 775 N N . GLY A 1 93 ? -11.288 -2.378 -6.023 1.00 88.75 93 GLY A N 1
ATOM 776 C CA . GLY A 1 93 ? -12.672 -1.983 -6.251 1.00 88.75 93 GLY A CA 1
ATOM 777 C C . GLY A 1 93 ? -12.983 -1.830 -7.735 1.00 88.75 93 GLY A C 1
ATOM 778 O O . GLY A 1 93 ? -12.107 -1.561 -8.556 1.00 88.75 93 GLY A O 1
ATOM 779 N N . ASN A 1 94 ? -14.255 -2.022 -8.077 1.00 84.88 94 ASN A N 1
ATOM 780 C CA . ASN A 1 94 ? -14.735 -1.798 -9.431 1.00 84.88 94 ASN A CA 1
ATOM 781 C C . ASN A 1 94 ? -14.967 -0.295 -9.644 1.00 84.88 94 ASN A C 1
ATOM 783 O O . ASN A 1 94 ? -15.950 0.247 -9.142 1.00 84.88 94 ASN A O 1
ATOM 787 N N . HIS A 1 95 ? -14.055 0.362 -10.360 1.00 79.81 95 HIS A N 1
ATOM 788 C CA . HIS A 1 95 ? -14.073 1.807 -10.630 1.00 79.81 95 HIS A CA 1
ATOM 789 C C . HIS A 1 95 ? -14.825 2.145 -11.930 1.00 79.81 95 HIS A C 1
ATOM 791 O O . HIS A 1 95 ? -14.303 2.882 -12.765 1.00 79.81 95 HIS A O 1
ATOM 797 N N . ASN A 1 96 ? -16.007 1.550 -12.124 1.00 64.81 96 ASN A N 1
ATOM 798 C CA . ASN A 1 96 ? -16.861 1.799 -13.295 1.00 64.81 96 ASN A CA 1
ATOM 799 C C . ASN A 1 96 ? -17.655 3.099 -13.170 1.00 64.81 96 ASN A C 1
ATOM 801 O O . ASN A 1 96 ? -18.219 3.332 -12.076 1.00 64.81 96 ASN A O 1
#

Radius of gyration: 26.13 Å; Cα contacts (8 Å, |Δi|>4): 21; chains: 1; bounding box: 54×56×49 Å

Foldseek 3Di:
DPCVVVVVVVVVVVVVVPDDDDDDDDDDDDPPPVPVVVCVVVVVVVVVVVVVVVVVLVVVLVVQLVVCVVPVVVVVVQDPDHSNVSSCCVVPNDPD

pLDDT: mean 74.52, std 17.57, range [39.88, 97.12]

Solvent-accessible surface area (backbone atoms only — not comparable to full-atom values): 6088 Å² total; per-residue (Å²): 144,74,64,71,63,55,54,52,54,54,54,54,60,64,59,68,71,75,67,83,89,78,90,79,88,83,93,74,97,66,86,76,61,89,68,53,78,72,42,55,70,51,53,54,49,55,51,48,52,53,49,54,53,51,54,50,53,53,51,49,51,54,50,50,38,53,47,26,70,75,36,54,73,63,36,55,76,78,38,92,69,58,48,66,59,53,52,47,42,74,80,69,45,86,90,123

Sequence (96 aa):
MKNNKFYYVFFCLLLSIYLPIQYLDAKEIVEPDRQSSNQLGKTDFDRMADHEIRENIQSLRTLMIKLYKRNPSELKKSTSDDAEKMVNWVFNGNHN